Protein AF-A0A261B954-F1 (afdb_monomer)

Structure (mmCIF, N/CA/C/O backbone):
data_AF-A0A261B9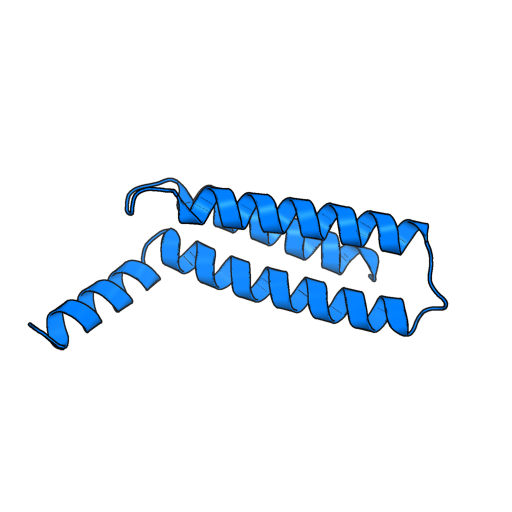54-F1
#
_entry.id   AF-A0A261B954-F1
#
loop_
_atom_site.group_PDB
_atom_site.id
_atom_site.type_symbol
_atom_site.label_atom_id
_atom_site.label_alt_id
_atom_site.label_comp_id
_atom_site.label_asym_id
_atom_site.label_entity_id
_atom_site.label_seq_id
_atom_site.pdbx_PDB_ins_code
_atom_site.Cartn_x
_atom_site.Cartn_y
_atom_site.Cartn_z
_atom_site.occupancy
_atom_site.B_iso_or_equiv
_atom_site.auth_seq_id
_atom_site.auth_comp_id
_atom_site.auth_asym_id
_atom_site.auth_atom_id
_atom_site.pdbx_PDB_model_num
ATOM 1 N N . MET A 1 1 ? -16.646 -19.130 24.614 1.00 50.16 1 MET A N 1
ATOM 2 C CA . MET A 1 1 ? -16.684 -17.651 24.586 1.00 50.16 1 MET A CA 1
ATOM 3 C C . MET A 1 1 ? -17.223 -17.190 23.240 1.00 50.16 1 MET A C 1
ATOM 5 O O . MET A 1 1 ? -17.081 -17.911 22.263 1.00 50.16 1 MET A O 1
ATOM 9 N N . ALA A 1 2 ? -17.946 -16.074 23.253 1.00 57.25 2 ALA A N 1
ATOM 10 C CA . ALA A 1 2 ? -19.064 -15.750 22.378 1.00 57.25 2 ALA A CA 1
ATOM 11 C C . ALA A 1 2 ? -18.686 -15.359 20.937 1.00 57.25 2 ALA A C 1
ATOM 13 O O . ALA A 1 2 ? -18.020 -14.354 20.711 1.00 57.25 2 ALA A O 1
ATOM 14 N N . VAL A 1 3 ? -19.227 -16.100 19.963 1.00 74.50 3 VAL A N 1
ATOM 15 C CA . VAL A 1 3 ? -19.202 -15.751 18.526 1.00 74.50 3 VAL A CA 1
ATOM 16 C C . VAL A 1 3 ? -19.724 -14.330 18.301 1.00 74.50 3 VAL A C 1
ATOM 18 O O . VAL A 1 3 ? -19.148 -13.576 17.528 1.00 74.50 3 VAL A O 1
ATOM 21 N N . ILE A 1 4 ? -20.762 -13.942 19.046 1.00 69.25 4 ILE A N 1
ATOM 22 C CA . ILE A 1 4 ? -21.350 -12.599 19.006 1.00 69.25 4 ILE A CA 1
ATOM 23 C C . ILE A 1 4 ? -20.369 -11.540 19.519 1.00 69.25 4 ILE A C 1
ATOM 25 O O . ILE A 1 4 ? -20.274 -10.467 18.941 1.00 69.25 4 ILE A O 1
ATOM 29 N N . GLN A 1 5 ? -19.604 -11.833 20.570 1.00 71.81 5 GLN A N 1
ATOM 30 C CA . GLN A 1 5 ? -18.651 -10.877 21.133 1.00 71.81 5 GLN A CA 1
ATOM 31 C C . GLN A 1 5 ? -17.446 -10.687 20.209 1.00 71.81 5 GLN A C 1
ATOM 33 O O . GLN A 1 5 ? -17.043 -9.556 19.971 1.00 71.81 5 GLN A O 1
ATOM 38 N N . LYS A 1 6 ? -16.970 -11.770 19.580 1.00 74.62 6 LYS A N 1
ATOM 39 C CA . LYS A 1 6 ? -15.967 -11.697 18.511 1.00 74.62 6 LYS A CA 1
ATOM 40 C C . LYS A 1 6 ? -16.478 -10.915 17.296 1.00 74.62 6 LYS A C 1
ATOM 42 O O . LYS A 1 6 ? -15.773 -10.056 16.795 1.00 74.62 6 LYS A O 1
ATOM 47 N N . PHE A 1 7 ? -17.717 -11.158 16.867 1.00 70.44 7 PHE A N 1
ATOM 48 C CA . PHE A 1 7 ? -18.332 -10.423 15.759 1.00 70.44 7 PHE A CA 1
ATOM 49 C C . PHE A 1 7 ? -18.458 -8.922 16.060 1.00 70.44 7 PHE A C 1
ATOM 51 O O . PHE A 1 7 ? -18.140 -8.095 15.210 1.00 70.44 7 PHE A O 1
ATOM 58 N N . ILE A 1 8 ? -18.887 -8.563 17.273 1.00 67.75 8 ILE A N 1
ATOM 59 C CA . ILE A 1 8 ? -18.983 -7.166 17.714 1.00 67.75 8 ILE A CA 1
ATOM 60 C C . ILE A 1 8 ? -17.596 -6.522 17.766 1.00 67.75 8 ILE A C 1
ATOM 62 O O . ILE A 1 8 ? -17.454 -5.408 17.280 1.00 67.75 8 ILE A O 1
ATOM 66 N N . GLU A 1 9 ? -16.582 -7.209 18.296 1.00 65.75 9 GLU A N 1
ATOM 67 C CA . GLU A 1 9 ? -15.202 -6.710 18.339 1.00 65.75 9 GLU A CA 1
ATOM 68 C C . GLU A 1 9 ? -14.591 -6.543 16.942 1.00 65.75 9 GLU A C 1
ATOM 70 O O . GLU A 1 9 ? -14.000 -5.502 16.678 1.00 65.75 9 GLU A O 1
ATOM 75 N N . ASP A 1 10 ? -14.793 -7.498 16.031 1.00 64.94 10 ASP A N 1
ATOM 76 C CA . ASP A 1 10 ? -14.319 -7.417 14.642 1.00 64.94 10 ASP A CA 1
ATOM 77 C C . ASP A 1 10 ? -15.014 -6.264 13.884 1.00 64.94 10 ASP A C 1
ATOM 79 O O . ASP A 1 10 ? -14.381 -5.528 13.121 1.00 64.94 10 ASP A O 1
ATOM 83 N N . THR A 1 11 ? -16.314 -6.062 14.136 1.00 60.62 11 THR A N 1
ATOM 84 C CA . THR A 1 11 ? -17.103 -4.961 13.554 1.00 60.62 11 THR A CA 1
ATOM 85 C C . THR A 1 11 ? -16.685 -3.606 14.133 1.00 60.62 11 THR A C 1
ATOM 87 O O . THR A 1 11 ? -16.567 -2.627 13.398 1.00 60.62 11 THR A O 1
ATOM 90 N N . PHE A 1 12 ? -16.419 -3.532 15.440 1.00 58.50 12 PHE A N 1
ATOM 91 C CA . PHE A 1 12 ? -15.901 -2.322 16.079 1.00 58.50 12 PHE A CA 1
ATOM 92 C C . PHE A 1 12 ? -14.484 -2.002 15.611 1.00 58.50 12 PHE A C 1
ATOM 94 O O . PHE A 1 12 ? -14.207 -0.847 15.304 1.00 58.50 12 PHE A O 1
ATOM 101 N N . ASP A 1 13 ? -13.608 -2.999 15.479 1.00 58.91 13 ASP A N 1
ATOM 102 C CA . ASP A 1 13 ? -12.260 -2.811 14.946 1.00 58.91 13 ASP A CA 1
ATOM 103 C C . ASP A 1 13 ? -12.314 -2.241 13.521 1.00 58.91 13 ASP A C 1
ATOM 105 O O . ASP A 1 13 ? -11.570 -1.304 13.234 1.00 58.91 13 ASP A O 1
ATOM 109 N N . MET A 1 14 ? -13.251 -2.691 12.672 1.00 58.25 14 MET A N 1
ATOM 110 C CA . MET A 1 14 ? -13.519 -2.089 11.354 1.00 58.25 14 MET A CA 1
ATOM 111 C C . MET A 1 14 ? -14.002 -0.629 11.416 1.00 58.25 14 MET A C 1
ATOM 113 O O . MET A 1 14 ? -13.696 0.142 10.509 1.00 58.25 14 MET A O 1
ATOM 117 N N . MET A 1 15 ? -14.732 -0.234 12.464 1.00 56.38 15 MET A N 1
ATOM 118 C CA . MET A 1 15 ? -15.221 1.143 12.660 1.00 56.38 15 MET A CA 1
ATOM 119 C C . MET A 1 15 ? -14.238 2.055 13.418 1.00 56.38 15 MET A C 1
ATOM 121 O O . MET A 1 15 ? -14.463 3.263 13.521 1.00 56.38 15 MET A O 1
ATOM 125 N N . THR A 1 16 ? -13.147 1.505 13.955 1.00 63.94 16 THR A N 1
ATOM 126 C CA . THR A 1 16 ? -12.091 2.265 14.642 1.00 63.94 16 THR A CA 1
ATOM 127 C C . THR A 1 16 ? -10.968 2.662 13.679 1.00 63.94 16 THR A C 1
ATOM 129 O O . THR A 1 16 ? -10.908 2.217 12.534 1.00 63.94 16 THR A O 1
ATOM 132 N N . GLY A 1 17 ? -10.014 3.479 14.144 1.00 65.25 17 GLY A N 1
ATOM 133 C CA . GLY A 1 17 ? -8.838 3.841 13.343 1.00 65.25 17 GLY A CA 1
ATOM 134 C C . GLY A 1 17 ? -7.984 2.644 12.890 1.00 65.25 17 GLY A C 1
ATOM 135 O O . GLY A 1 17 ? -7.220 2.786 11.939 1.00 65.25 17 GLY A O 1
ATOM 136 N N . LEU A 1 18 ? -8.114 1.471 13.528 1.00 71.12 18 LEU A N 1
ATOM 137 C CA . LEU A 1 18 ? -7.481 0.220 13.086 1.00 71.12 18 LEU A CA 1
ATOM 138 C C . LEU A 1 18 ? -8.118 -0.335 11.803 1.00 71.12 18 LEU A C 1
ATOM 140 O O . LEU A 1 18 ? -7.404 -0.855 10.947 1.00 71.12 18 LEU A O 1
ATOM 144 N N . GLY A 1 19 ? -9.434 -0.197 11.639 1.00 73.62 19 GLY A N 1
ATOM 145 C CA . GLY A 1 19 ? -10.147 -0.555 10.415 1.00 73.62 19 GLY A CA 1
ATOM 146 C C . GLY A 1 19 ? -9.726 0.318 9.240 1.00 73.62 19 GLY A C 1
ATOM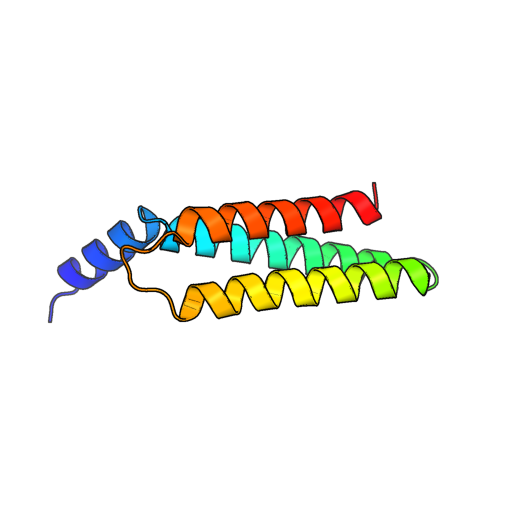 147 O O . GLY A 1 19 ? -9.371 -0.203 8.185 1.00 73.62 19 GLY A O 1
ATOM 148 N N . GLU A 1 20 ? -9.653 1.635 9.457 1.00 77.56 20 GLU A N 1
ATOM 149 C CA . GLU A 1 20 ? -9.112 2.583 8.471 1.00 77.56 20 GLU A CA 1
ATOM 150 C C . GLU A 1 20 ? -7.677 2.210 8.068 1.00 77.56 20 GLU A C 1
ATOM 152 O O . GLU A 1 20 ? -7.348 2.213 6.884 1.00 77.56 20 GLU A O 1
ATOM 157 N N . MET A 1 21 ? -6.839 1.810 9.031 1.00 85.12 21 MET A N 1
ATOM 158 C CA . MET A 1 21 ? -5.473 1.365 8.754 1.00 85.12 21 MET A CA 1
ATOM 159 C C . MET A 1 21 ? -5.426 0.102 7.888 1.00 85.12 21 MET A C 1
ATOM 161 O O . MET A 1 21 ? -4.633 0.054 6.954 1.00 85.12 21 MET A O 1
ATOM 165 N N . LYS A 1 22 ? -6.277 -0.900 8.149 1.00 82.62 22 LYS A N 1
ATOM 166 C CA . LYS A 1 22 ? -6.340 -2.119 7.321 1.00 82.62 22 LYS A CA 1
ATOM 167 C C . LYS A 1 22 ? -6.768 -1.824 5.886 1.00 82.62 22 LYS A C 1
ATOM 169 O O . LYS A 1 22 ? -6.234 -2.420 4.955 1.00 82.62 22 LYS A O 1
ATOM 174 N N . VAL A 1 23 ? -7.715 -0.903 5.701 1.00 83.94 23 VAL A N 1
ATOM 175 C CA . VAL A 1 23 ? -8.125 -0.457 4.362 1.00 83.94 23 VAL A CA 1
ATOM 176 C C . VAL A 1 23 ? -6.959 0.241 3.661 1.00 83.94 23 VAL A C 1
ATOM 178 O O . VAL A 1 23 ? -6.636 -0.106 2.528 1.00 83.94 23 VAL A O 1
ATOM 181 N N . SER A 1 24 ? -6.279 1.164 4.342 1.00 86.44 24 SER A N 1
ATOM 182 C CA . SER A 1 24 ? -5.095 1.838 3.800 1.00 86.44 24 SER A CA 1
ATOM 183 C C . SER A 1 24 ? -3.935 0.887 3.502 1.00 86.44 24 SER A C 1
ATOM 185 O O . SER A 1 24 ? -3.220 1.087 2.526 1.00 86.44 24 SER A O 1
ATOM 187 N N . GLU A 1 25 ? -3.746 -0.160 4.306 1.00 89.81 25 GLU A N 1
ATOM 188 C CA . GLU A 1 25 ? -2.750 -1.206 4.060 1.00 89.81 25 GLU A CA 1
ATOM 189 C C . GLU A 1 25 ? -3.058 -1.988 2.785 1.00 89.81 25 GLU A C 1
ATOM 191 O O . GLU A 1 25 ? -2.164 -2.178 1.963 1.00 89.81 25 GLU A O 1
ATOM 196 N N . ALA A 1 26 ? -4.319 -2.375 2.575 1.00 88.00 26 ALA A N 1
ATOM 197 C CA . ALA A 1 26 ? -4.731 -3.048 1.349 1.00 88.00 26 ALA A CA 1
ATOM 198 C C . ALA A 1 26 ? -4.499 -2.171 0.105 1.00 88.00 26 ALA A C 1
ATOM 200 O O . ALA A 1 26 ? -3.934 -2.652 -0.875 1.00 88.00 26 ALA A O 1
ATOM 201 N N . ILE A 1 27 ? -4.867 -0.884 0.166 1.00 88.75 27 ILE A N 1
ATOM 202 C CA . ILE A 1 27 ? -4.653 0.079 -0.931 1.00 88.75 27 ILE A CA 1
ATOM 203 C C . ILE A 1 27 ? -3.158 0.231 -1.240 1.00 88.75 27 ILE A C 1
ATOM 205 O O . ILE A 1 27 ? -2.752 0.188 -2.398 1.00 88.75 27 ILE A O 1
ATOM 209 N N . PHE A 1 28 ? -2.325 0.370 -0.208 1.00 93.00 28 PHE A N 1
ATOM 210 C CA . PHE A 1 28 ? -0.880 0.503 -0.372 1.00 93.00 28 PHE A CA 1
ATOM 211 C C . PHE A 1 28 ? -0.240 -0.724 -1.026 1.00 93.00 28 PHE A C 1
ATOM 213 O O . PHE A 1 28 ? 0.614 -0.577 -1.902 1.00 93.00 28 PHE A O 1
ATOM 220 N N . LEU A 1 29 ? -0.637 -1.929 -0.608 1.00 91.69 29 LEU A N 1
ATOM 221 C CA . LEU A 1 29 ? -0.107 -3.170 -1.173 1.00 91.69 29 LEU A CA 1
ATOM 222 C C . LEU A 1 29 ? -0.516 -3.342 -2.641 1.00 91.69 29 LEU A C 1
ATOM 224 O O . LEU A 1 29 ? 0.312 -3.773 -3.442 1.00 91.69 29 LEU A O 1
ATOM 228 N N . ASP A 1 30 ? -1.743 -2.959 -2.998 1.00 91.81 30 ASP A N 1
ATOM 229 C CA . ASP A 1 30 ? -2.228 -2.988 -4.381 1.00 91.81 30 ASP A CA 1
ATOM 230 C C . ASP A 1 30 ? -1.473 -1.991 -5.278 1.00 91.81 30 ASP A C 1
ATOM 232 O O . ASP A 1 30 ? -0.975 -2.362 -6.344 1.00 91.81 30 ASP A O 1
ATOM 236 N N . ALA A 1 31 ? -1.280 -0.753 -4.806 1.00 90.69 31 ALA A N 1
ATOM 237 C CA . ALA A 1 31 ? -0.493 0.260 -5.513 1.00 90.69 31 ALA A CA 1
ATOM 238 C C . ALA A 1 31 ? 0.960 -0.199 -5.737 1.00 90.69 31 ALA A C 1
ATOM 240 O O . ALA A 1 31 ? 1.514 -0.048 -6.829 1.00 90.69 31 ALA A O 1
ATOM 241 N N . LEU A 1 32 ? 1.580 -0.810 -4.719 1.00 92.75 32 LEU A N 1
ATOM 242 C CA . LEU A 1 32 ? 2.945 -1.327 -4.805 1.00 92.75 32 LEU A CA 1
ATOM 243 C C . LEU A 1 32 ? 3.067 -2.491 -5.802 1.00 92.75 32 LEU A C 1
ATOM 245 O O . LEU A 1 32 ? 4.023 -2.521 -6.581 1.00 92.75 32 LEU A O 1
ATOM 249 N N . ASP A 1 33 ? 2.115 -3.426 -5.803 1.00 92.50 33 ASP A N 1
ATOM 250 C CA . ASP A 1 33 ? 2.080 -4.543 -6.754 1.00 92.50 33 ASP A CA 1
ATOM 251 C C . ASP A 1 33 ? 1.891 -4.045 -8.195 1.00 92.50 33 ASP A C 1
ATOM 253 O O . ASP A 1 33 ? 2.655 -4.413 -9.093 1.00 92.50 33 ASP A O 1
ATOM 257 N N . CYS A 1 34 ? 0.946 -3.125 -8.409 1.00 90.38 34 CYS A N 1
ATOM 258 C CA . CYS A 1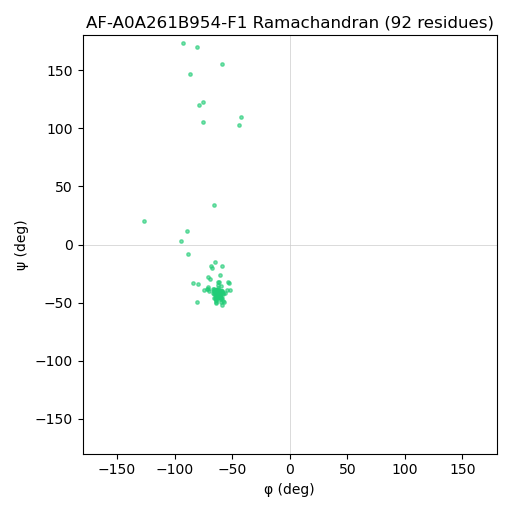 34 ? 0.723 -2.487 -9.705 1.00 90.38 34 CYS A CA 1
ATOM 259 C C . CYS A 1 34 ? 1.982 -1.775 -10.220 1.00 90.38 34 CYS A C 1
ATOM 261 O O . CYS A 1 34 ? 2.400 -1.987 -11.362 1.00 90.38 34 CYS A O 1
ATOM 263 N N . ALA A 1 35 ? 2.622 -0.964 -9.378 1.00 89.88 35 ALA A N 1
ATOM 264 C CA . ALA A 1 35 ? 3.858 -0.267 -9.712 1.00 89.88 35 ALA A CA 1
ATOM 265 C C . ALA A 1 35 ? 5.012 -1.232 -10.017 1.00 89.88 35 ALA A C 1
ATOM 267 O O . ALA A 1 35 ? 5.760 -1.023 -10.973 1.00 89.88 35 ALA A O 1
ATOM 268 N N . SER A 1 36 ? 5.143 -2.313 -9.243 1.00 89.50 36 SER A N 1
ATOM 269 C CA . SER A 1 36 ? 6.168 -3.334 -9.467 1.00 89.50 36 SER A CA 1
ATOM 270 C C . SER A 1 36 ? 5.991 -4.038 -10.815 1.00 89.50 36 SER A C 1
ATOM 272 O O . SER A 1 36 ? 6.976 -4.267 -11.516 1.00 89.50 36 SER A O 1
ATOM 274 N N . LYS A 1 37 ? 4.750 -4.356 -11.205 1.00 89.62 37 LYS A N 1
ATOM 275 C CA . LYS A 1 37 ? 4.438 -4.957 -12.512 1.00 89.62 37 LYS A CA 1
ATOM 276 C C . LYS A 1 37 ? 4.783 -4.011 -13.662 1.00 89.62 37 LYS A C 1
ATOM 278 O O . LYS A 1 37 ? 5.544 -4.393 -14.547 1.00 89.62 37 LYS A O 1
ATOM 283 N N . ARG A 1 38 ? 4.335 -2.751 -13.594 1.00 86.94 38 ARG A N 1
ATOM 284 C CA . ARG A 1 38 ? 4.650 -1.721 -14.606 1.00 86.94 38 ARG A CA 1
ATOM 285 C C . ARG A 1 38 ? 6.153 -1.491 -14.757 1.00 86.94 38 ARG A C 1
ATOM 287 O O . ARG A 1 38 ? 6.656 -1.347 -15.867 1.00 86.94 38 ARG A O 1
ATOM 294 N N . LEU A 1 39 ? 6.885 -1.482 -13.645 1.00 87.12 39 LEU A N 1
ATOM 295 C CA . LEU A 1 39 ? 8.336 -1.319 -13.659 1.00 87.12 39 LEU A CA 1
ATOM 296 C C . LEU A 1 39 ? 9.061 -2.535 -14.252 1.00 87.12 39 LEU A C 1
ATOM 298 O O . LEU A 1 39 ? 10.125 -2.369 -14.832 1.00 87.12 39 LEU A O 1
ATOM 302 N N . SER A 1 40 ? 8.502 -3.741 -14.124 1.00 83.62 40 SER A N 1
ATOM 303 C CA . SER A 1 40 ? 9.043 -4.938 -14.777 1.00 83.62 40 SER A CA 1
ATOM 304 C C . SER A 1 40 ? 8.825 -4.930 -16.294 1.00 83.62 40 SER A C 1
ATOM 306 O O . SER A 1 40 ? 9.594 -5.563 -17.015 1.00 83.62 40 SER A O 1
ATOM 308 N N . GLU A 1 41 ? 7.777 -4.257 -16.773 1.00 82.94 41 GLU A N 1
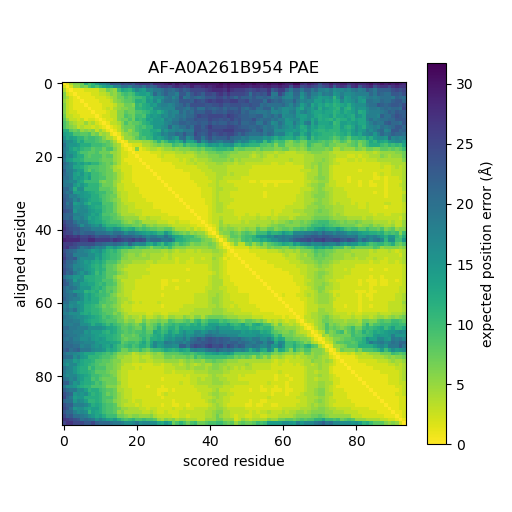ATOM 309 C CA . GLU A 1 41 ? 7.440 -4.132 -18.199 1.00 82.94 41 GLU A CA 1
ATOM 310 C C . GLU A 1 41 ? 8.215 -2.994 -18.885 1.00 82.94 41 GLU A C 1
ATOM 312 O O . GLU A 1 41 ? 8.587 -3.095 -20.054 1.00 82.94 41 GLU A O 1
ATOM 317 N N . SER A 1 42 ? 8.506 -1.919 -18.151 1.00 71.94 42 SER A N 1
ATOM 318 C CA . SER A 1 42 ? 9.385 -0.830 -18.579 1.00 71.94 42 SER A CA 1
ATOM 319 C C . SER A 1 42 ? 10.844 -1.253 -18.412 1.00 71.94 42 SER A C 1
ATOM 321 O O . SER A 1 42 ? 11.260 -1.500 -17.288 1.00 71.94 42 SER A O 1
ATOM 323 N N . ALA A 1 43 ? 11.649 -1.289 -19.482 1.00 67.38 43 ALA A N 1
ATOM 324 C CA . ALA A 1 43 ? 13.088 -1.587 -19.421 1.00 67.38 43 ALA A CA 1
ATOM 325 C C . ALA A 1 43 ? 13.762 -0.832 -18.251 1.00 67.38 43 ALA A C 1
ATOM 327 O O . ALA A 1 43 ? 13.935 0.382 -18.316 1.00 67.38 43 ALA A O 1
ATOM 328 N N . GLY A 1 44 ? 14.040 -1.554 -17.158 1.00 64.81 44 GLY A N 1
ATOM 329 C CA . GLY A 1 44 ? 14.095 -1.023 -15.793 1.00 64.81 44 GLY A CA 1
ATOM 330 C C . GLY A 1 44 ? 14.782 0.333 -15.625 1.00 64.81 44 GLY A C 1
ATOM 331 O O . GLY A 1 44 ? 16.008 0.436 -15.683 1.00 64.81 44 GLY A O 1
ATOM 332 N N . ASP A 1 45 ? 13.995 1.366 -15.322 1.00 82.44 45 ASP A N 1
ATOM 333 C CA . ASP A 1 45 ? 14.527 2.654 -14.887 1.00 82.44 45 ASP A CA 1
ATOM 334 C C . ASP A 1 45 ? 14.999 2.529 -13.428 1.00 82.44 45 ASP A C 1
ATOM 336 O O . ASP A 1 45 ? 14.214 2.480 -12.478 1.00 82.44 45 ASP A O 1
ATOM 340 N N . GLY A 1 46 ? 16.321 2.479 -13.239 1.00 83.19 46 GLY A N 1
ATOM 341 C CA . GLY A 1 46 ? 16.950 2.351 -11.922 1.00 83.19 46 GLY A CA 1
ATOM 342 C C . GLY A 1 46 ? 16.733 3.549 -10.982 1.00 83.19 46 GLY A C 1
ATOM 343 O O . GLY A 1 46 ? 16.994 3.439 -9.779 1.00 83.19 46 GLY A O 1
ATOM 344 N N . ILE A 1 47 ? 16.282 4.701 -11.486 1.00 88.00 47 ILE A N 1
ATOM 345 C CA . ILE A 1 47 ? 15.858 5.843 -10.664 1.00 88.00 47 ILE A CA 1
ATOM 346 C C . ILE A 1 47 ? 14.433 5.601 -10.162 1.00 88.00 47 ILE A C 1
ATOM 348 O O . ILE A 1 47 ? 14.199 5.703 -8.954 1.00 88.00 47 ILE A O 1
ATOM 352 N N . LEU A 1 48 ? 13.509 5.228 -11.053 1.00 87.81 48 LEU A N 1
ATOM 353 C CA . LEU A 1 48 ? 12.141 4.843 -10.682 1.00 87.81 48 LEU A CA 1
ATOM 354 C C . LEU A 1 48 ? 12.142 3.673 -9.693 1.00 87.81 48 LEU A C 1
ATOM 356 O O . LEU A 1 48 ? 11.461 3.738 -8.672 1.00 87.81 48 LEU A O 1
ATOM 360 N N . MET A 1 49 ? 12.986 2.662 -9.914 1.00 89.19 49 MET A N 1
ATOM 361 C CA . MET A 1 49 ? 13.100 1.512 -9.016 1.00 89.19 49 MET A CA 1
ATOM 362 C C . MET A 1 49 ? 13.552 1.906 -7.610 1.00 89.19 49 MET A C 1
ATOM 364 O O . MET A 1 49 ? 12.966 1.471 -6.620 1.00 89.19 49 MET A O 1
ATOM 368 N N . ARG A 1 50 ? 14.561 2.778 -7.497 1.00 90.69 50 ARG A N 1
ATOM 369 C CA . ARG A 1 50 ? 15.016 3.281 -6.191 1.00 90.69 50 ARG A CA 1
ATOM 370 C C . ARG A 1 50 ? 13.943 4.103 -5.483 1.00 90.69 50 ARG A C 1
ATOM 372 O O . ARG A 1 50 ? 13.800 3.974 -4.267 1.00 90.69 50 ARG A O 1
ATOM 379 N N . LYS A 1 51 ? 13.181 4.918 -6.219 1.00 92.62 51 LYS A N 1
ATOM 380 C CA . LYS A 1 51 ? 12.045 5.664 -5.656 1.00 92.62 51 LYS A CA 1
ATOM 381 C C . LYS A 1 51 ? 10.953 4.720 -5.158 1.00 92.62 51 LYS A C 1
ATOM 383 O O . LYS A 1 51 ? 10.530 4.866 -4.014 1.00 92.62 51 LYS A O 1
ATOM 388 N N . LEU A 1 52 ? 10.565 3.727 -5.958 1.00 92.62 52 LEU A N 1
ATOM 389 C CA . LEU A 1 52 ? 9.550 2.743 -5.586 1.00 92.62 52 LEU A CA 1
ATOM 390 C C . LEU A 1 52 ? 9.953 1.959 -4.329 1.00 92.62 52 LEU A C 1
ATOM 392 O O . LEU A 1 52 ? 9.169 1.861 -3.391 1.00 92.62 52 LEU A O 1
ATOM 396 N N . ILE A 1 53 ? 11.202 1.483 -4.259 1.00 93.25 53 ILE A N 1
ATOM 397 C CA . ILE A 1 53 ? 11.738 0.788 -3.076 1.00 93.25 53 ILE A CA 1
ATOM 398 C C . ILE A 1 53 ? 11.704 1.697 -1.838 1.00 93.25 53 ILE A C 1
ATOM 400 O O . ILE A 1 53 ? 11.308 1.260 -0.759 1.00 93.25 53 ILE A O 1
ATOM 404 N N . SER A 1 54 ? 12.087 2.970 -1.974 1.00 95.56 54 SER A N 1
ATOM 405 C CA . SER A 1 54 ? 12.042 3.936 -0.868 1.00 95.56 54 SER A CA 1
ATOM 406 C C . SER A 1 54 ? 10.617 4.132 -0.329 1.00 95.56 54 SER A C 1
ATOM 408 O O . SER A 1 54 ? 10.396 4.086 0.885 1.00 95.56 54 SER A O 1
ATOM 410 N N . LEU A 1 55 ? 9.631 4.277 -1.222 1.00 95.19 55 LEU A N 1
ATOM 411 C CA . LEU A 1 55 ? 8.217 4.381 -0.850 1.00 95.19 55 LEU A CA 1
ATOM 412 C C . LEU A 1 55 ? 7.699 3.091 -0.204 1.00 95.19 55 LEU A C 1
ATOM 414 O O . LEU A 1 55 ? 6.989 3.159 0.800 1.00 95.19 55 LEU A O 1
ATOM 418 N N . ALA A 1 56 ? 8.123 1.927 -0.703 1.00 94.00 56 ALA A N 1
ATOM 419 C CA . ALA A 1 56 ? 7.787 0.637 -0.113 1.00 94.00 56 ALA A CA 1
ATOM 420 C C . ALA A 1 56 ? 8.270 0.537 1.346 1.00 94.00 56 ALA A C 1
ATOM 422 O O . ALA A 1 56 ? 7.501 0.173 2.238 1.00 94.00 56 ALA A O 1
ATOM 423 N N . TYR A 1 57 ? 9.516 0.942 1.621 1.00 95.31 57 TYR A N 1
ATOM 424 C CA . TYR A 1 57 ? 10.050 0.997 2.986 1.00 95.31 57 TYR A CA 1
ATOM 425 C C . TYR A 1 57 ? 9.309 2.003 3.871 1.00 95.31 57 TYR A C 1
ATOM 427 O O . TYR A 1 57 ? 9.036 1.712 5.038 1.00 95.31 57 TYR A O 1
ATOM 435 N N . LYS A 1 58 ? 8.955 3.177 3.333 1.00 95.06 58 LYS A N 1
ATOM 436 C CA . LYS A 1 58 ? 8.166 4.190 4.052 1.00 95.06 58 LYS A CA 1
ATOM 437 C C . LYS A 1 58 ? 6.808 3.619 4.473 1.00 95.06 58 LYS A C 1
ATOM 439 O O . LYS A 1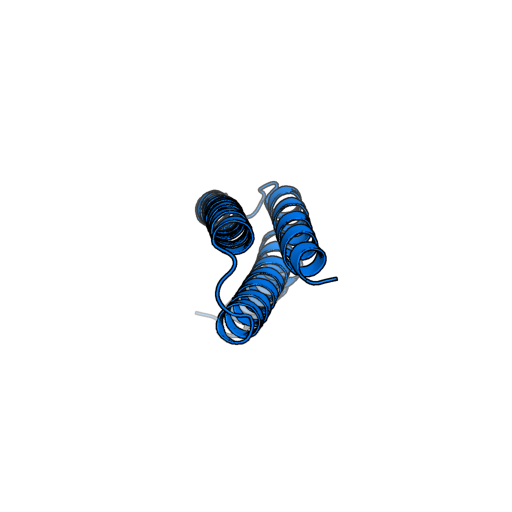 58 ? 6.471 3.696 5.654 1.00 95.06 58 LYS A O 1
ATOM 444 N N . GLY A 1 59 ? 6.076 2.985 3.555 1.00 92.62 59 GLY A N 1
ATOM 445 C CA . GLY A 1 59 ? 4.796 2.339 3.855 1.00 92.62 59 GLY A CA 1
ATOM 446 C C . GLY A 1 59 ? 4.931 1.193 4.860 1.00 92.62 59 GLY A C 1
ATOM 447 O O . GLY A 1 59 ? 4.202 1.153 5.851 1.00 92.62 59 GLY A O 1
ATOM 448 N N . GLN A 1 60 ? 5.940 0.330 4.702 1.00 93.00 60 GLN A N 1
ATOM 449 C CA . GLN A 1 60 ? 6.207 -0.761 5.645 1.00 93.00 60 GLN A CA 1
ATOM 450 C C . GLN A 1 60 ? 6.492 -0.251 7.067 1.00 93.00 60 GLN A C 1
ATOM 452 O O . GLN A 1 60 ? 6.031 -0.843 8.045 1.00 93.00 60 GLN A O 1
ATOM 457 N N . ASN A 1 61 ? 7.237 0.848 7.206 1.00 91.56 61 ASN A N 1
ATOM 458 C CA . ASN A 1 61 ? 7.503 1.453 8.509 1.00 91.56 61 ASN A CA 1
ATOM 459 C C . ASN A 1 61 ? 6.227 2.010 9.147 1.00 91.56 61 ASN A C 1
ATOM 461 O O . ASN A 1 61 ? 6.021 1.81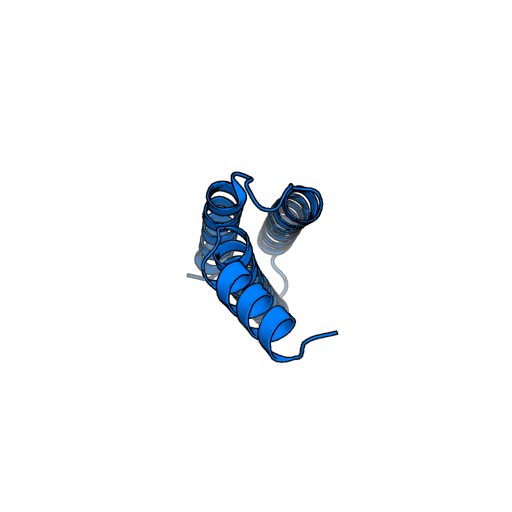6 10.343 1.00 91.56 61 ASN A O 1
ATOM 465 N N . ILE A 1 62 ? 5.347 2.641 8.364 1.00 89.94 62 ILE A N 1
ATOM 466 C CA . ILE A 1 62 ? 4.045 3.127 8.843 1.00 89.94 62 ILE A CA 1
ATOM 467 C C . ILE A 1 62 ? 3.186 1.955 9.343 1.00 89.94 62 ILE A C 1
ATOM 469 O O . ILE A 1 62 ? 2.649 2.032 10.447 1.00 89.94 62 ILE A O 1
ATOM 473 N N . ILE A 1 63 ? 3.127 0.846 8.593 1.00 87.31 63 ILE A N 1
ATOM 474 C CA . ILE A 1 63 ? 2.415 -0.379 8.997 1.00 8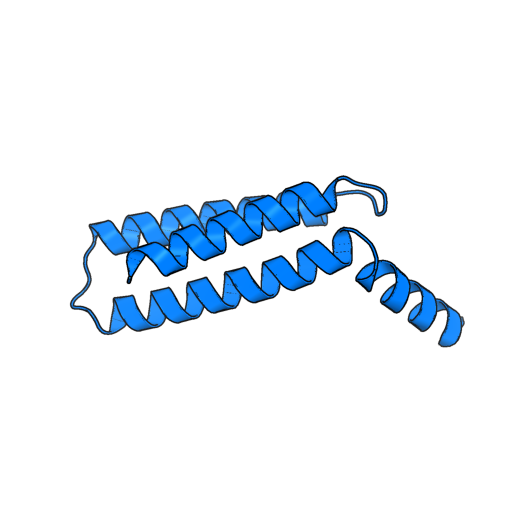7.31 63 ILE A CA 1
ATOM 475 C C . ILE A 1 63 ? 2.976 -0.923 10.315 1.00 87.31 63 ILE A C 1
ATOM 477 O O . ILE A 1 63 ? 2.229 -1.099 11.277 1.00 87.31 63 ILE A O 1
ATOM 481 N N . LYS A 1 64 ? 4.299 -1.107 10.409 1.00 85.94 64 LYS A N 1
ATOM 482 C CA . LYS A 1 64 ? 4.962 -1.601 11.630 1.00 85.94 64 LYS A CA 1
ATOM 483 C C . LYS A 1 64 ? 4.700 -0.712 12.840 1.00 85.94 64 LYS A C 1
ATOM 485 O O . LYS A 1 64 ? 4.434 -1.221 13.924 1.00 85.94 64 LYS A O 1
ATOM 490 N N . MET A 1 65 ? 4.746 0.609 12.665 1.00 83.06 65 MET A N 1
ATOM 491 C CA . MET A 1 65 ? 4.429 1.541 13.747 1.00 83.06 65 MET A CA 1
ATOM 492 C C . MET A 1 65 ? 2.988 1.382 14.229 1.00 83.06 65 MET A C 1
ATOM 494 O O . MET A 1 65 ? 2.747 1.569 15.415 1.00 83.06 65 MET A O 1
ATOM 498 N N . CYS A 1 66 ? 2.058 1.017 13.345 1.00 77.38 66 CYS A N 1
ATOM 499 C CA . CYS A 1 66 ? 0.644 0.878 13.668 1.00 77.38 66 CYS A CA 1
ATOM 500 C C . CYS A 1 66 ? 0.301 -0.443 14.379 1.00 77.38 66 CYS A C 1
ATOM 502 O O . CYS A 1 66 ? -0.544 -0.441 15.270 1.00 77.38 66 CYS A O 1
ATOM 504 N N . VAL A 1 67 ? 0.992 -1.545 14.053 1.00 68.56 67 VAL A N 1
ATOM 505 C CA . VAL A 1 67 ? 0.805 -2.876 14.683 1.00 68.56 67 VAL A CA 1
ATOM 506 C C . VAL A 1 67 ? 1.076 -2.858 16.194 1.00 68.56 67 VAL A C 1
ATOM 508 O O . VAL A 1 67 ? 0.517 -3.660 16.938 1.00 68.56 67 VAL A O 1
ATOM 511 N N . HIS A 1 68 ? 1.912 -1.932 16.666 1.00 70.19 68 HIS A N 1
ATOM 512 C CA . HIS A 1 68 ? 2.267 -1.800 18.082 1.00 70.19 68 HIS A CA 1
ATOM 513 C C . HIS A 1 68 ? 1.413 -0.785 18.852 1.00 70.19 68 HIS A C 1
ATOM 515 O O . HIS A 1 68 ? 1.682 -0.536 20.029 1.00 70.19 68 HIS A O 1
ATOM 521 N N . LEU A 1 69 ? 0.414 -0.166 18.217 1.00 66.88 69 LEU A N 1
ATOM 522 C CA . LEU A 1 69 ? -0.387 0.849 18.885 1.00 66.88 69 LEU A CA 1
ATOM 523 C C . LEU A 1 69 ? -1.567 0.251 19.671 1.00 66.88 69 LEU A C 1
ATOM 525 O O . LEU A 1 69 ? -2.185 -0.714 19.222 1.00 66.88 69 LEU A O 1
ATOM 529 N N . PRO A 1 70 ? -1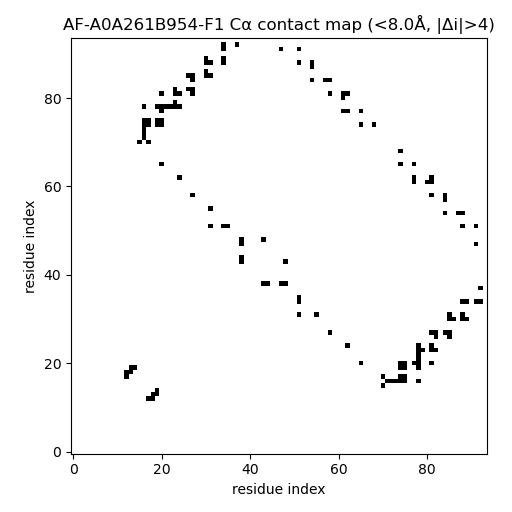.949 0.863 20.810 1.00 66.00 70 PRO A N 1
ATOM 530 C CA . PRO A 1 70 ? -3.187 0.525 21.511 1.00 66.00 70 PRO A CA 1
ATOM 531 C C . PRO A 1 70 ? -4.431 0.723 20.625 1.00 66.00 70 PRO A C 1
ATOM 533 O O . PRO A 1 70 ? -4.426 1.574 19.730 1.00 66.00 70 PRO A O 1
ATOM 536 N N . ARG A 1 71 ? -5.527 0.006 20.921 1.00 59.28 71 ARG A N 1
ATOM 537 C CA . ARG A 1 71 ? -6.824 0.108 20.208 1.00 59.28 71 ARG A CA 1
ATOM 538 C C . ARG A 1 71 ? -7.358 1.552 20.112 1.00 59.28 71 ARG A C 1
ATOM 540 O O . ARG A 1 71 ? -7.891 1.930 19.076 1.00 59.28 71 ARG A O 1
ATOM 547 N N . ASP A 1 72 ? -7.101 2.384 21.123 1.00 59.62 72 ASP A N 1
ATOM 548 C CA . ASP A 1 72 ? -7.565 3.786 21.197 1.00 59.62 72 ASP A CA 1
ATOM 549 C C . ASP A 1 72 ? -6.598 4.802 20.556 1.00 59.62 72 ASP A C 1
ATOM 551 O O . ASP A 1 72 ? -6.680 6.015 20.770 1.00 59.62 72 ASP A O 1
ATOM 555 N N . SER A 1 73 ? -5.604 4.319 19.815 1.00 60.91 73 SER A N 1
ATOM 556 C CA . SER A 1 73 ? -4.521 5.153 19.304 1.00 60.91 73 SER A CA 1
ATOM 557 C C . SER A 1 73 ? -4.882 5.944 18.045 1.00 60.91 73 SER A C 1
ATOM 559 O O . SER A 1 73 ? -5.880 5.714 17.363 1.00 60.91 73 SER A O 1
ATOM 561 N N . LYS A 1 74 ? -3.978 6.865 17.681 1.00 66.25 74 LYS A N 1
ATOM 562 C CA . LYS A 1 74 ? -4.003 7.704 16.470 1.00 66.25 74 LYS A CA 1
ATOM 563 C C . LYS A 1 74 ? -3.844 6.906 15.158 1.00 66.25 74 LYS A C 1
ATOM 565 O O . LYS A 1 74 ? -3.250 7.427 14.216 1.00 66.25 74 LYS A O 1
ATOM 570 N N . ALA A 1 75 ? -4.357 5.680 15.066 1.00 74.81 75 ALA A N 1
ATOM 571 C CA . ALA A 1 75 ? -4.286 4.815 13.888 1.00 74.81 75 ALA A CA 1
ATOM 572 C C . ALA A 1 75 ? -4.807 5.507 12.611 1.00 74.81 75 ALA A C 1
ATOM 574 O O . ALA A 1 75 ? -4.199 5.361 11.556 1.00 74.81 75 ALA A O 1
ATOM 575 N N . LYS A 1 76 ? -5.794 6.413 12.729 1.00 76.88 76 LYS A N 1
ATOM 576 C CA . LYS A 1 76 ? -6.252 7.284 11.625 1.00 76.88 76 LYS A CA 1
ATOM 577 C C . LYS A 1 76 ? -5.131 8.101 10.970 1.00 76.88 76 LYS A C 1
ATOM 579 O O . LYS A 1 76 ? -5.101 8.276 9.757 1.00 76.88 76 LYS A O 1
ATOM 584 N N . LYS A 1 77 ? -4.182 8.612 11.766 1.00 84.25 77 LYS A N 1
ATOM 585 C CA . LYS A 1 77 ? -3.041 9.391 11.256 1.00 84.25 77 LYS A CA 1
ATOM 586 C C . LYS A 1 77 ? -2.112 8.514 10.415 1.00 84.25 77 LYS A C 1
ATOM 588 O O . LYS A 1 77 ? -1.578 8.984 9.415 1.00 84.25 77 LYS A O 1
ATOM 593 N N . TYR A 1 78 ? -1.915 7.265 10.828 1.00 86.69 78 TYR A N 1
ATOM 594 C CA . TYR A 1 78 ? -1.084 6.306 10.105 1.00 86.69 78 TYR A CA 1
ATOM 595 C C . TYR A 1 78 ? -1.791 5.798 8.847 1.00 86.69 78 TYR A C 1
ATOM 597 O O . TYR A 1 78 ? -1.150 5.744 7.804 1.00 86.69 78 TYR A O 1
ATOM 605 N N . ALA A 1 79 ? -3.105 5.562 8.905 1.00 85.75 79 ALA A N 1
ATOM 606 C CA . ALA A 1 79 ? -3.929 5.254 7.736 1.00 85.75 79 ALA A CA 1
ATOM 607 C C . ALA A 1 79 ? -3.834 6.369 6.679 1.00 85.75 79 ALA A C 1
ATOM 609 O O . ALA A 1 79 ? -3.491 6.124 5.524 1.00 85.75 79 ALA A O 1
ATOM 610 N N . PHE A 1 80 ? -4.008 7.628 7.098 1.00 88.19 80 PHE A N 1
ATOM 611 C CA . PHE A 1 80 ? -3.844 8.785 6.216 1.00 88.19 80 PHE A CA 1
ATOM 612 C C . PHE A 1 80 ? -2.434 8.875 5.615 1.00 88.19 80 PHE A C 1
ATOM 614 O O . PHE A 1 80 ? -2.286 9.065 4.409 1.00 88.19 80 PHE A O 1
ATOM 621 N N . ALA A 1 81 ? -1.392 8.706 6.435 1.00 90.56 81 ALA A N 1
ATOM 622 C CA . ALA A 1 81 ? -0.011 8.720 5.958 1.00 90.56 81 ALA A CA 1
ATOM 623 C C . ALA A 1 81 ? 0.269 7.584 4.959 1.00 90.56 81 ALA A C 1
ATOM 625 O O . ALA A 1 81 ? 0.992 7.790 3.988 1.00 90.56 81 ALA A O 1
ATOM 626 N N . LEU A 1 82 ? -0.313 6.401 5.167 1.00 91.62 82 LEU A N 1
ATOM 627 C CA . LEU A 1 82 ? -0.153 5.258 4.272 1.00 91.62 82 LEU A CA 1
ATOM 628 C C . LEU A 1 82 ? -0.891 5.462 2.938 1.00 91.62 82 LEU A C 1
ATOM 630 O O . LEU A 1 82 ? -0.339 5.161 1.880 1.00 91.62 82 LEU A O 1
ATOM 634 N N . ASN A 1 83 ? -2.078 6.075 2.961 1.00 89.81 83 ASN A N 1
ATOM 635 C CA . ASN A 1 83 ? -2.771 6.493 1.737 1.00 89.81 83 ASN A CA 1
ATOM 636 C C . ASN A 1 83 ? -1.958 7.522 0.940 1.00 89.81 83 ASN A C 1
ATOM 638 O O . ASN A 1 83 ? -1.890 7.426 -0.281 1.00 89.81 83 ASN A O 1
ATOM 642 N N . GLN A 1 84 ? -1.291 8.476 1.602 1.00 94.06 84 GLN A N 1
ATOM 643 C CA . GLN A 1 84 ? -0.400 9.410 0.903 1.00 94.06 84 GLN A CA 1
ATOM 644 C C . GLN A 1 84 ? 0.755 8.690 0.203 1.0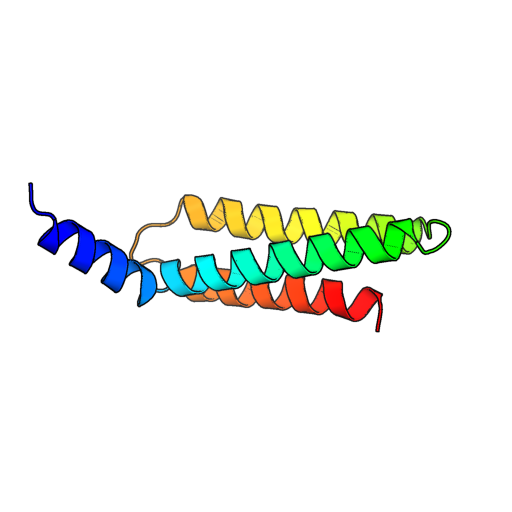0 94.06 84 GLN A C 1
ATOM 646 O O . GLN A 1 84 ? 1.059 9.008 -0.942 1.00 94.06 84 GLN A O 1
ATOM 651 N N . VAL A 1 85 ? 1.365 7.693 0.852 1.00 93.94 85 VAL A N 1
ATOM 652 C CA . VAL A 1 85 ? 2.411 6.874 0.217 1.00 93.94 85 VAL A CA 1
ATOM 653 C C . VAL A 1 85 ? 1.862 6.117 -0.993 1.00 93.94 85 VAL A C 1
ATOM 655 O O . VAL A 1 85 ? 2.538 6.045 -2.012 1.00 93.94 85 VAL A O 1
ATOM 658 N N . SER A 1 86 ? 0.637 5.598 -0.906 1.00 91.62 86 SER A N 1
ATOM 659 C CA . SER A 1 86 ? -0.027 4.914 -2.025 1.00 91.62 86 SER A CA 1
ATOM 660 C C . SER A 1 86 ? -0.195 5.852 -3.226 1.00 91.62 86 SER A C 1
ATOM 662 O O . SER A 1 86 ? 0.220 5.523 -4.332 1.00 91.62 86 SER A O 1
ATOM 664 N N . HIS A 1 87 ? -0.674 7.077 -2.992 1.00 92.00 87 HIS A N 1
ATOM 665 C CA . HIS A 1 87 ? -0.766 8.101 -4.036 1.00 92.00 87 HIS A CA 1
ATOM 666 C C . HIS A 1 87 ? 0.599 8.513 -4.607 1.00 92.00 87 HIS A C 1
ATOM 668 O O . HIS A 1 87 ? 0.721 8.727 -5.812 1.00 92.00 87 HIS A O 1
ATOM 674 N N . GLU A 1 88 ? 1.635 8.625 -3.765 1.00 94.06 88 GLU A N 1
ATOM 675 C CA . GLU A 1 88 ? 3.005 8.884 -4.226 1.00 94.06 88 GLU A CA 1
ATOM 676 C C . GLU A 1 88 ? 3.478 7.762 -5.171 1.00 94.06 88 GLU A C 1
ATOM 678 O O . GLU A 1 88 ? 4.093 8.063 -6.193 1.00 94.06 88 GLU A O 1
ATOM 683 N N . ILE A 1 89 ? 3.150 6.495 -4.885 1.00 91.50 89 ILE A N 1
ATOM 684 C CA . ILE A 1 89 ? 3.461 5.349 -5.755 1.00 91.50 89 ILE A CA 1
ATOM 685 C C . ILE A 1 89 ? 2.727 5.452 -7.098 1.00 91.50 89 ILE A C 1
ATOM 687 O O . ILE A 1 89 ? 3.378 5.366 -8.139 1.00 91.50 89 ILE A O 1
ATOM 691 N N . ASP A 1 90 ? 1.414 5.691 -7.095 1.00 89.50 90 ASP A N 1
ATOM 692 C CA . ASP A 1 90 ? 0.617 5.810 -8.327 1.00 89.50 90 ASP A CA 1
ATOM 693 C C . ASP A 1 90 ? 1.121 6.946 -9.234 1.00 89.50 90 ASP A C 1
ATOM 695 O O . ASP A 1 90 ? 1.160 6.824 -10.464 1.00 89.50 90 ASP A O 1
ATOM 699 N N . SER A 1 91 ? 1.580 8.042 -8.622 1.00 90.25 91 SER A N 1
ATOM 700 C CA . SER A 1 91 ? 2.103 9.213 -9.332 1.00 90.25 91 SER A CA 1
ATOM 701 C C . SER A 1 91 ? 3.428 8.962 -10.062 1.00 90.25 91 SER A C 1
ATOM 703 O O . SER A 1 91 ? 3.771 9.718 -10.967 1.00 90.25 91 SER A O 1
ATOM 705 N N . LEU A 1 92 ? 4.172 7.902 -9.713 1.00 87.19 92 LEU A N 1
ATOM 706 C CA . LEU A 1 92 ? 5.420 7.545 -10.402 1.00 87.19 92 LEU A CA 1
ATOM 707 C C . LEU A 1 92 ? 5.195 7.066 -11.843 1.00 87.19 92 LEU A C 1
ATOM 709 O O . LEU A 1 92 ? 6.139 7.079 -12.630 1.00 87.19 92 LEU A O 1
ATOM 713 N N . PHE A 1 93 ? 3.977 6.628 -12.169 1.00 80.06 93 PHE A N 1
ATOM 714 C CA . PHE A 1 93 ? 3.621 6.026 -13.458 1.00 80.06 93 PHE A CA 1
ATOM 715 C C . PHE A 1 93 ? 2.419 6.719 -14.117 1.00 80.06 93 PHE A C 1
ATOM 717 O O . PHE A 1 93 ? 1.731 6.092 -14.928 1.00 80.06 93 PHE A O 1
ATOM 724 N N . SER A 1 94 ? 2.134 7.961 -13.710 1.00 69.62 94 SER A N 1
ATOM 725 C CA . SER A 1 94 ? 1.103 8.833 -14.294 1.00 69.62 94 SER A CA 1
ATOM 726 C C . SER A 1 94 ? 1.676 9.743 -15.376 1.00 69.62 94 SER A C 1
ATOM 728 O O . SER A 1 94 ? 2.875 10.088 -15.281 1.00 69.62 94 SER A O 1
#

Organism: Caenorhabditis remanei (NCBI:txid31234)

pLDDT: mean 80.93, std 12.14, range [50.16, 95.56]

Nearest PDB structures (foldseek):
  7rkc-assembly1_B  TM=7.585E-01  e=1.084E+00  synthetic construct
  1wr6-assembly3_C  TM=4.903E-01  e=2.821E+00  Homo sapiens
  1cnt-assembly1_4  TM=3.535E-01  e=6.944E+00  Homo sapiens

Solvent-accessible surface area (backbone atoms only — not comparable to full-atom values): 5090 Å² total; per-residue (Å²): 135,56,69,66,57,52,51,51,49,56,53,47,41,53,73,37,32,59,24,48,27,55,53,23,49,53,52,30,54,51,34,50,50,54,49,53,52,53,46,72,73,40,85,70,53,70,64,59,50,53,52,51,52,52,48,50,52,53,42,51,50,47,51,56,59,51,76,75,51,61,90,90,43,72,32,48,60,46,16,53,53,29,43,51,45,23,52,57,50,54,57,75,79,107

Radius of gyration: 16.07 Å; Cα contacts (8 Å, |Δi|>4): 77; chains: 1; bounding box: 38×27×44 Å

Mean predicted aligned error: 8.17 Å

Sequence (94 aa):
MAVIQKFIEDTFDMMTGLGEMKVSEAIFLDALDCASKRLSESAGDGILMRKLISLAYKGQNIIKMCVHLPRDSKAKKYAFALNQVSHEIDSLFS

Secondary structure (DSSP, 8-state):
--HHHHHHHHHHHHHSHHHHHHHHHHHHHHHHHHHHHHHHHSS--HHHHHHHHHHHHHHHHHHHHHHTS-TTS-HHHHHHHHHHHHHHHHHTT-

Foldseek 3Di:
DDPVVVVVVVVVCCVALNVLLVVLLVLLVVLLVVLVVVCVVPPHDPVLVVVSVVLVVVLVVLNVVLVPDDRNDPSNVSSVVSNVSSVVSNVSPD

=== Feature glossary ===
Key to the feature types in this record:

pLDDT. pLDDT is the predicted lDDT-Cα score: AlphaFold's confidence that the local environment of each residue (all inter-atomic distances within 15 Å) is correctly placed. It is a per-residue number between 0 and 100, with higher meaning more reliable.

Radius of gyration, Cα contacts, bounding box. The geometric summary reports three shape descriptors. Rg (radius of gyration) measures how spread out the Cα atoms are about their centre of mass; compact globular proteins have small Rg, elongated or unfolded ones large. Cα contacts (<8 Å, |i−j|>4) count long-range residue pairs in spatial proximity — high for tightly packed folds, near zero for rods or random coil. The bounding-box extents give the protein's footprint along x, y, z in Å.

Backbone torsions (φ/ψ). Backbone dihedral angles. Every residue except chain termini has a φ (preceding-C → N → Cα → C) and a ψ (N → Cα → C → next-N). They are reported in degrees following the IUPAC sign convention. Secondary structure is essentially a statement about which (φ, ψ) basin each residue occupies.

Contact-map, Ramachandran, and PAE plots. Plot images: a contact map (which residues are close in 3D, as an N×N binary image), a Ramachandran scatter (backbone torsion angles, revealing secondary-structure composition at a glance), and — for AlphaFold structures — a PAE heatmap (pairwise prediction confidence).

Predicted aligned error. Predicted Aligned Error (PAE) is an AlphaFold confidence matrix: entry (i, j) is the expected error in the position of residue j, in ångströms, when the prediction is superimposed on the true structure at residue i. Low PAE within a block of residues means that block is internally rigid and well-predicted; high PAE between two blocks means their relative placement is uncertain even if each block individually is confident.

Secondary structure (3-state, P-SEA). Three-state secondary structure (P-SEA) collapses the eight DSSP classes into helix (a), strand (b), and coil (c). P-SEA assigns these from Cα geometry alone — distances and angles — without requiring backbone oxygens, so it works on any Cα trace.

Solvent-accessible surface area. Solvent-accessible surface area (SASA) is the area in Å² traced out by the centre of a 1.4 Å probe sphere (a water molecule) rolled over the protein's van der Waals surface (Shrake–Rupley / Lee–Richards construction). Buried residues have near-zero SASA; fully exposed residues can exceed 200 Å². The total SASA scales roughly with the number of surface residues.

Foldseek 3Di. The Foldseek 3Di string encodes local tertiary geometry as a 20-letter alphabet — one character per residue — derived from the relative positions of nearby Cα atoms. Unlike the amino-acid sequence, 3Di is a direct function of the 3D structure, so two proteins with the same fold have similar 3Di strings even at low sequence identity.

B-factor. For experimental (PDB) structures, the B-factor (temperature factor) quantifies the positional spread of each atom in the crystal — a combination of thermal vibration and static disorder — in units of Å². High B-factors mark flexible loops or poorly resolved regions; low B-factors mark the rigid, well-ordered core.

mmCIF coordinates. The mmCIF block holds the 3D Cartesian coordinates of each backbone atom (N, Cα, C, O) in ångströms. mmCIF is the PDB's canonical archive format — a tagged-loop text representation of the atomic model.

InterPro / GO / CATH / organism. Functional annotations link the protein to curated databases. InterPro entries identify conserved domains and families by matching the sequence against member-database signatures (Pfam, PROSITE, CDD, …). Gene Ontology (GO) terms describe molecular function, biological process, and cellular component in a controlled vocabulary. CATH places the structure in a hierarchical fold classification (Class/Architecture/Topology/Homologous-superfamily). The organism is the source species.

Rendered structure images. Structure images are PyMOL renders from six orthogonal camera directions. Cartoon representation draws helices as coils and strands as arrows; sticks shows the backbone as bonds; surface shows the solvent-excluded envelope. Rainbow coloring maps sequence position to hue (blue→red, N→C); chain coloring assigns a distinct color per polypeptide.

Sequence. This is the polypeptide sequence — one letter per residue, N-terminus first. Length ranges from a few dozen residues for small domains to over a thousand for large multi-domain proteins.

Secondary structure (8-state, DSSP). The SS8 string is DSSP's per-residue secondary-structure call. α-helix (H) means an i→i+4 H-bond ladder; β-strand (E) means the residue participates in a β-sheet; 3₁₀ (G) and π (I) are tighter and wider helices; T/S are turns/bends; '-' is loop.

Nearest PDB structures. Structural nearest neighbors (via Foldseek easy-search vs the PDB). Reported per hit: target PDB id, E-value, and alignment TM-score. A TM-score above ~0.5 is the conventional threshold for 'same fold'.